Protein AF-A0A7D9MF67-F1 (afdb_monomer_lite)

Secondary structure (DSSP, 8-state):
-------------TT--HHHHHHHHHHHHHHHHHHHHH-TT--HHHHHHHHHHHHHHHHHHHHHHHH-SSSHHHHHHHHHHHHHHHHHHHHHHHHHHHS-S------------SS-PPPSS---HHHHHHHHHTT--HHHHHHHHT--TT-

Radius of gyration: 26.82 Å; chains: 1; bounding box: 86×22×71 Å

Foldseek 3Di:
DDDDDDDDDPPDPPDCDCVPNVVVLVVVLVVLLVVQVVDLPPDLVSLVVSLVVLVVVLVVLCVVLVVDVPCNVVSPVVSVVSVVVSVVSVVVSVVSVPPDPDLPQPPDPPPPPVDQDDPPDDDDPVNVVVCVVVPDDLVRVCSSSVHDSVD

pLDDT: mean 75.84, std 16.47, range [38.91, 93.69]

Structure (mmCIF, N/CA/C/O backbone):
data_AF-A0A7D9MF67-F1
#
_entry.id   AF-A0A7D9MF67-F1
#
loop_
_atom_site.group_PDB
_atom_site.id
_atom_site.type_symbol
_atom_site.label_atom_id
_atom_site.label_alt_id
_atom_site.label_comp_id
_atom_site.label_asym_id
_atom_site.label_entity_id
_atom_site.label_seq_id
_atom_site.pdbx_PDB_ins_code
_atom_site.Cartn_x
_atom_site.Cartn_y
_atom_site.Cartn_z
_atom_site.occupancy
_atom_site.B_iso_or_equiv
_atom_site.auth_seq_id
_atom_site.auth_comp_id
_atom_site.auth_asym_id
_atom_site.auth_atom_id
_atom_site.pdbx_PDB_model_num
ATOM 1 N N . MET A 1 1 ? -55.006 -2.455 -12.156 1.00 38.91 1 MET A N 1
ATOM 2 C CA . MET A 1 1 ? -54.079 -3.367 -12.855 1.00 38.91 1 MET A CA 1
ATOM 3 C C . MET A 1 1 ? -52.780 -2.596 -12.999 1.00 38.91 1 MET A C 1
ATOM 5 O O . MET A 1 1 ? -52.663 -1.847 -13.950 1.00 38.91 1 MET A O 1
ATOM 9 N N . ALA A 1 2 ? -51.952 -2.427 -11.967 1.00 42.50 2 ALA A N 1
ATOM 10 C CA . ALA A 1 2 ? -51.339 -3.392 -11.044 1.00 42.50 2 ALA A CA 1
ATOM 11 C C . ALA A 1 2 ? -50.421 -4.390 -11.761 1.00 42.50 2 ALA A C 1
ATOM 13 O O . ALA A 1 2 ? -50.906 -5.043 -12.681 1.00 42.50 2 ALA A O 1
ATOM 14 N N . THR A 1 3 ? -49.199 -4.479 -11.205 1.00 45.34 3 THR A N 1
ATOM 15 C CA . THR A 1 3 ? -47.978 -5.252 -11.529 1.00 45.34 3 THR A CA 1
ATOM 16 C C . THR A 1 3 ? -46.938 -4.523 -12.400 1.00 45.34 3 THR A C 1
ATOM 18 O O . THR A 1 3 ? -47.300 -3.890 -13.380 1.00 45.34 3 THR A O 1
ATOM 21 N N . GLU A 1 4 ? -45.631 -4.499 -12.114 1.00 46.16 4 GLU A N 1
ATOM 22 C CA . GLU A 1 4 ? -44.791 -5.110 -11.069 1.00 46.16 4 GLU A CA 1
ATOM 23 C C . GLU A 1 4 ? -43.383 -4.452 -11.135 1.00 46.16 4 GLU A C 1
ATOM 25 O O . GLU A 1 4 ? -42.882 -4.195 -12.225 1.00 46.16 4 GLU A O 1
ATOM 30 N N . LEU A 1 5 ? -42.785 -4.222 -9.957 1.00 52.72 5 LEU A N 1
ATOM 31 C CA . LEU A 1 5 ? -41.366 -4.421 -9.593 1.00 52.72 5 LEU A CA 1
ATOM 32 C C . LEU A 1 5 ? -40.251 -3.629 -10.307 1.00 52.72 5 LEU A C 1
ATOM 34 O O . LEU A 1 5 ? -39.828 -3.981 -11.401 1.00 52.72 5 LEU A O 1
ATOM 38 N N . GLN A 1 6 ? -39.649 -2.676 -9.582 1.00 42.19 6 GLN A N 1
ATOM 39 C CA . GLN A 1 6 ? -38.253 -2.793 -9.107 1.00 42.19 6 GLN A CA 1
ATOM 40 C C . GLN A 1 6 ? -37.904 -1.618 -8.177 1.00 42.19 6 GLN A C 1
ATOM 42 O O . GLN A 1 6 ? -37.254 -0.646 -8.554 1.00 42.19 6 GLN A O 1
ATOM 47 N N . GLU A 1 7 ? -38.372 -1.731 -6.937 1.00 50.47 7 GLU A N 1
ATOM 48 C CA . GLU A 1 7 ? -37.605 -1.288 -5.772 1.00 50.47 7 GLU A CA 1
ATOM 49 C C . GLU A 1 7 ? -36.734 -2.466 -5.306 1.00 50.47 7 GLU A C 1
ATOM 51 O O . GLU A 1 7 ? -36.953 -3.599 -5.725 1.00 50.47 7 GLU A O 1
ATOM 56 N N . GLU A 1 8 ? -35.789 -2.171 -4.416 1.00 49.19 8 GLU A N 1
ATOM 57 C CA . GLU A 1 8 ? -34.912 -3.100 -3.686 1.00 49.19 8 GLU A CA 1
ATOM 58 C C . GLU A 1 8 ? -33.540 -3.377 -4.309 1.00 49.19 8 GLU A C 1
ATOM 60 O O . GLU A 1 8 ? -33.264 -4.386 -4.953 1.00 49.19 8 GLU A O 1
ATOM 65 N N . THR A 1 9 ? -32.610 -2.479 -3.991 1.00 42.22 9 THR A N 1
ATOM 66 C CA . THR A 1 9 ? -31.346 -2.878 -3.343 1.00 42.22 9 THR A CA 1
ATOM 67 C C . THR A 1 9 ? -30.760 -1.670 -2.604 1.00 42.22 9 THR A C 1
ATOM 69 O O . THR A 1 9 ? -29.695 -1.150 -2.922 1.00 42.22 9 THR A O 1
ATOM 72 N N . LEU A 1 10 ? -31.499 -1.190 -1.598 1.00 40.66 10 LEU A N 1
ATOM 73 C CA . LEU A 1 10 ? -30.902 -0.454 -0.485 1.00 40.66 10 LEU A CA 1
ATOM 74 C C . LEU A 1 10 ? -30.395 -1.513 0.490 1.00 40.66 10 LEU A C 1
ATOM 76 O O . LEU A 1 10 ? -31.176 -2.104 1.228 1.00 40.66 10 LEU A O 1
ATOM 80 N N . VAL A 1 11 ? -29.093 -1.790 0.455 1.00 45.66 11 VAL A N 1
ATOM 81 C CA . VAL A 1 11 ? -28.437 -2.537 1.531 1.00 45.66 11 VAL A CA 1
ATOM 82 C C . VAL A 1 11 ? -28.529 -1.655 2.775 1.00 45.66 11 VAL A C 1
ATOM 84 O O . VAL A 1 11 ? -27.818 -0.657 2.893 1.00 45.66 11 VAL A O 1
ATOM 87 N N . GLN A 1 12 ? -29.492 -1.970 3.643 1.00 39.44 12 GLN A N 1
ATOM 88 C CA . GLN A 1 12 ? -29.665 -1.341 4.946 1.00 39.44 12 GLN A CA 1
ATOM 89 C C . GLN A 1 12 ? -28.401 -1.588 5.778 1.00 39.44 12 GLN A C 1
ATOM 91 O O . GLN A 1 12 ? -28.018 -2.727 6.023 1.00 39.44 12 GLN A O 1
ATOM 96 N N . LEU A 1 13 ? -27.759 -0.504 6.209 1.00 44.34 13 LEU A N 1
ATOM 97 C CA . LEU A 1 13 ? -26.591 -0.479 7.098 1.00 44.34 13 LEU A CA 1
ATOM 98 C C . LEU A 1 13 ? -26.953 -0.723 8.581 1.00 44.34 13 LEU A C 1
ATOM 100 O O . LEU A 1 13 ? -26.158 -0.398 9.454 1.00 44.34 13 LEU A O 1
ATOM 104 N N . ASP A 1 14 ? -28.138 -1.261 8.878 1.00 43.03 14 ASP A N 1
ATOM 105 C CA . ASP A 1 14 ? -28.699 -1.283 10.241 1.00 43.03 14 ASP A CA 1
ATOM 106 C C . ASP A 1 14 ? -28.336 -2.542 11.056 1.00 43.03 14 ASP A C 1
ATOM 108 O O . ASP A 1 14 ? -28.753 -2.682 12.199 1.00 43.03 14 ASP A O 1
ATOM 112 N N . GLU A 1 15 ? -27.543 -3.467 10.500 1.00 52.72 15 GLU A N 1
ATOM 113 C CA . GLU A 1 15 ? -27.185 -4.722 11.184 1.00 52.72 15 GLU A CA 1
ATOM 114 C C . GLU A 1 15 ? -25.746 -5.173 10.868 1.00 52.72 15 GLU A C 1
ATOM 116 O O . GLU A 1 15 ? -25.480 -6.335 10.567 1.00 52.72 15 GLU A O 1
ATOM 121 N N . PHE A 1 16 ? -24.782 -4.245 10.885 1.00 60.88 16 PHE A N 1
ATOM 122 C CA . PHE A 1 16 ? -23.369 -4.635 10.927 1.00 60.88 16 PHE A CA 1
ATOM 123 C C . PHE A 1 16 ? -22.947 -4.814 12.384 1.00 60.88 16 PHE A C 1
ATOM 125 O O . PHE A 1 16 ? -22.604 -3.846 13.064 1.00 60.88 16 PHE A O 1
ATOM 132 N N . ASP A 1 17 ? -22.999 -6.055 12.867 1.00 71.00 17 ASP A N 1
ATOM 133 C CA . ASP A 1 17 ? -22.484 -6.388 14.190 1.00 71.00 17 ASP A CA 1
ATOM 134 C C . ASP A 1 17 ? -20.958 -6.231 14.209 1.00 71.00 17 ASP A C 1
ATOM 136 O O . ASP A 1 17 ? -20.222 -6.945 13.523 1.00 71.00 17 ASP A O 1
ATOM 140 N N . ILE A 1 18 ? -20.487 -5.267 14.994 1.00 68.69 18 ILE A N 1
ATOM 141 C CA . ILE A 1 18 ? -19.067 -4.952 15.134 1.00 68.69 18 ILE A CA 1
ATOM 142 C C . ILE A 1 18 ? -18.337 -6.109 15.831 1.00 68.69 18 ILE A C 1
ATOM 144 O O . ILE A 1 18 ? -17.191 -6.386 15.487 1.00 68.69 18 ILE A O 1
ATOM 148 N N . GLU A 1 19 ? -18.978 -6.830 16.753 1.00 67.19 19 GLU A N 1
ATOM 149 C CA . GLU A 1 19 ? -18.305 -7.884 17.521 1.00 67.19 19 GLU A CA 1
ATOM 150 C C . GLU A 1 19 ? -18.041 -9.138 16.679 1.00 67.19 19 GLU A C 1
ATOM 152 O O . GLU A 1 19 ? -16.963 -9.731 16.769 1.00 67.19 19 GLU A O 1
ATOM 157 N N . THR A 1 20 ? -18.984 -9.532 15.817 1.00 73.38 20 THR A N 1
ATOM 158 C CA . THR A 1 20 ? -18.836 -10.736 14.978 1.00 73.38 20 THR A CA 1
ATOM 159 C C . THR A 1 20 ? -18.414 -10.444 13.539 1.00 73.38 20 THR A C 1
ATOM 161 O O . THR A 1 20 ? -17.669 -11.227 12.941 1.00 73.38 20 THR A O 1
ATOM 164 N N . GLY A 1 21 ? -18.841 -9.317 12.971 1.00 78.50 21 GLY A N 1
ATOM 165 C CA . GLY A 1 21 ? -18.608 -8.959 11.573 1.00 78.50 21 GLY A CA 1
ATOM 166 C C . GLY A 1 21 ? -17.273 -8.262 11.326 1.00 78.50 21 GLY A C 1
ATOM 167 O O . GLY A 1 21 ? -16.640 -8.499 10.293 1.00 78.50 21 GLY A O 1
ATOM 168 N N . LEU A 1 22 ? -16.803 -7.440 12.270 1.00 81.50 22 LEU A N 1
ATOM 169 C CA . LEU A 1 22 ? -15.564 -6.678 12.098 1.00 81.50 22 LEU A CA 1
ATOM 170 C C . LEU A 1 22 ? -14.318 -7.570 11.989 1.00 81.50 22 LEU A C 1
ATOM 172 O O . LEU A 1 22 ? -13.532 -7.340 11.066 1.00 81.50 22 LEU A O 1
ATOM 176 N N . PRO A 1 23 ? -14.123 -8.603 12.837 1.00 83.81 23 PRO A N 1
ATOM 177 C CA . PRO A 1 23 ? -12.957 -9.471 12.711 1.00 83.81 23 PRO A CA 1
ATOM 178 C C . PRO A 1 23 ? -12.920 -10.174 11.350 1.00 83.81 23 PRO A C 1
ATOM 180 O O . PRO A 1 23 ? -11.893 -10.162 10.674 1.00 83.81 23 PRO A O 1
ATOM 183 N N . ALA A 1 24 ? -14.054 -10.726 10.904 1.00 84.62 24 ALA A N 1
ATOM 184 C CA . ALA A 1 24 ? -14.164 -11.396 9.608 1.00 84.62 24 ALA A CA 1
ATOM 185 C C . ALA A 1 24 ? -13.882 -10.438 8.439 1.00 84.62 24 ALA A C 1
ATOM 187 O O . ALA A 1 24 ? -13.170 -10.796 7.499 1.00 84.62 24 ALA A O 1
ATOM 188 N N . PHE A 1 25 ? -14.389 -9.206 8.521 1.00 86.06 25 PHE A N 1
ATOM 189 C CA . PHE A 1 25 ? -14.102 -8.163 7.543 1.00 86.06 25 PHE A CA 1
ATOM 190 C C . PHE A 1 25 ? -12.608 -7.812 7.504 1.00 86.06 25 PHE A C 1
ATOM 192 O O . PHE A 1 25 ? -12.023 -7.772 6.426 1.00 86.06 25 PHE A O 1
ATOM 199 N N . MET A 1 26 ? -11.962 -7.617 8.656 1.00 85.88 26 MET A N 1
ATOM 200 C CA . MET A 1 26 ? -10.528 -7.313 8.718 1.00 85.88 26 MET A CA 1
ATOM 201 C C . MET A 1 26 ? -9.673 -8.432 8.131 1.00 85.88 26 MET A C 1
ATOM 203 O O . MET A 1 26 ? -8.757 -8.149 7.361 1.00 85.88 26 MET A O 1
ATOM 207 N N . PHE A 1 27 ? -9.991 -9.693 8.437 1.00 87.88 27 PHE A N 1
ATOM 208 C CA . PHE A 1 27 ? -9.317 -10.836 7.821 1.00 87.88 27 PHE A CA 1
ATOM 209 C C . PHE A 1 27 ? -9.481 -10.839 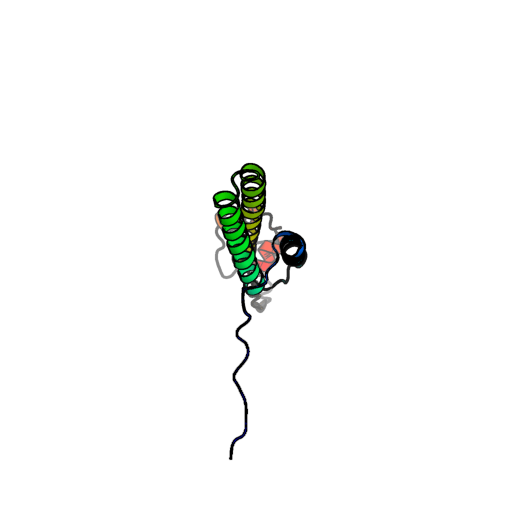6.302 1.00 87.88 27 PHE A C 1
ATOM 211 O O . PHE A 1 27 ? -8.499 -11.037 5.596 1.00 87.88 27 PHE A O 1
ATOM 218 N N . LEU A 1 28 ? -10.683 -10.554 5.794 1.00 88.56 28 LEU A N 1
ATOM 219 C CA . LEU A 1 28 ? -10.924 -10.455 4.356 1.00 88.56 28 LEU A CA 1
ATOM 220 C C . LEU A 1 28 ? -10.092 -9.337 3.706 1.00 88.56 28 LEU A C 1
ATOM 222 O O . LEU A 1 28 ? -9.560 -9.533 2.616 1.00 88.56 28 LEU A O 1
ATOM 226 N N . VAL A 1 29 ? -9.962 -8.177 4.360 1.00 87.31 29 VAL A N 1
ATOM 227 C CA . VAL A 1 29 ? -9.111 -7.080 3.868 1.00 87.31 29 VAL A CA 1
ATOM 228 C C . VAL A 1 29 ? -7.650 -7.522 3.798 1.00 87.31 29 VAL A C 1
ATOM 230 O O . VAL A 1 29 ? -6.994 -7.281 2.788 1.00 87.31 29 VAL A O 1
ATOM 233 N N . LEU A 1 30 ? -7.142 -8.191 4.835 1.00 89.06 30 LEU A N 1
ATOM 234 C CA . LEU A 1 30 ? -5.762 -8.682 4.868 1.00 89.06 30 LEU A CA 1
ATOM 235 C C . LEU A 1 30 ? -5.497 -9.750 3.797 1.00 89.06 30 LEU A C 1
ATOM 237 O O . LEU A 1 30 ? -4.511 -9.638 3.076 1.00 89.06 30 LEU A O 1
ATOM 241 N N . ASP A 1 31 ? -6.402 -10.716 3.637 1.00 89.69 31 ASP A N 1
ATOM 242 C CA . ASP A 1 31 ? -6.311 -11.777 2.623 1.00 89.69 31 ASP A CA 1
ATOM 243 C C . ASP A 1 31 ? -6.284 -11.185 1.201 1.00 89.69 31 ASP A C 1
ATOM 245 O O . ASP A 1 31 ? -5.458 -11.538 0.359 1.00 89.69 31 ASP A O 1
ATOM 249 N N . LYS A 1 32 ? -7.128 -10.174 0.949 1.00 85.56 32 LYS A N 1
ATOM 250 C CA . LYS A 1 32 ? -7.150 -9.453 -0.332 1.00 85.56 32 LYS A CA 1
ATOM 251 C C . LYS A 1 32 ? -5.894 -8.622 -0.580 1.00 85.56 32 LYS A C 1
ATOM 253 O O . LYS A 1 32 ? -5.499 -8.459 -1.737 1.00 85.56 32 LYS A O 1
ATOM 258 N N . LEU A 1 33 ? -5.275 -8.082 0.468 1.00 86.44 33 LEU A N 1
ATOM 259 C CA . LEU A 1 33 ? -3.995 -7.386 0.357 1.00 86.44 33 LEU A CA 1
ATOM 260 C C . LEU A 1 33 ? -2.853 -8.349 0.045 1.00 86.44 33 LEU A C 1
ATOM 262 O O . LEU A 1 33 ? -2.056 -8.057 -0.844 1.00 86.44 33 LEU A O 1
ATOM 266 N N . GLU A 1 34 ? -2.795 -9.489 0.729 1.00 87.56 34 GLU A N 1
ATOM 267 C CA . GLU A 1 34 ? -1.805 -10.540 0.477 1.00 87.56 34 GLU A CA 1
ATOM 268 C C . GLU A 1 34 ? -1.877 -11.016 -0.982 1.00 87.56 34 GLU A C 1
ATOM 270 O O . GLU A 1 34 ? -0.872 -10.976 -1.695 1.00 87.56 34 GLU A O 1
ATOM 275 N N . GLU A 1 35 ? -3.087 -11.293 -1.485 1.00 85.50 35 GLU A N 1
ATOM 276 C CA . GLU A 1 35 ? -3.323 -11.648 -2.892 1.00 85.50 35 GLU A CA 1
ATOM 277 C C . GLU A 1 35 ? -2.791 -10.579 -3.870 1.00 85.50 35 GLU A C 1
ATOM 279 O O . GLU A 1 35 ? -2.229 -10.903 -4.922 1.00 85.50 35 GLU A O 1
ATOM 284 N N . CYS A 1 36 ? -2.928 -9.293 -3.526 1.00 82.00 36 CYS A N 1
ATOM 285 C CA . CYS A 1 36 ? -2.430 -8.198 -4.361 1.00 82.00 36 CYS A CA 1
ATOM 286 C C . CYS A 1 36 ? -0.901 -8.129 -4.404 1.00 82.00 36 CYS A C 1
ATOM 288 O O . CYS A 1 36 ? -0.350 -7.799 -5.457 1.00 82.00 36 CYS A O 1
ATOM 290 N N . PHE A 1 37 ? -0.225 -8.415 -3.289 1.00 80.75 37 PHE A N 1
ATOM 291 C CA . PHE A 1 37 ? 1.234 -8.364 -3.207 1.00 80.75 37 PHE A CA 1
ATOM 292 C C . PHE A 1 37 ? 1.907 -9.577 -3.857 1.00 80.75 37 PHE A C 1
ATOM 294 O O . PHE A 1 37 ? 2.950 -9.419 -4.496 1.00 80.75 37 PHE A O 1
ATOM 301 N N . ASP A 1 38 ? 1.302 -10.759 -3.749 1.00 82.19 38 ASP A N 1
ATOM 302 C CA . ASP A 1 38 ? 1.869 -12.002 -4.280 1.00 82.19 38 ASP A CA 1
ATOM 303 C C . ASP A 1 38 ? 1.761 -12.114 -5.802 1.00 82.19 38 ASP A C 1
ATOM 305 O O . ASP A 1 38 ? 2.577 -12.781 -6.449 1.00 82.19 38 ASP A O 1
ATOM 309 N N . ASN A 1 39 ? 0.777 -11.445 -6.408 1.00 76.06 39 ASN A N 1
ATOM 310 C CA . ASN A 1 39 ? 0.565 -11.504 -7.844 1.00 76.06 39 ASN A CA 1
ATOM 311 C C . ASN A 1 39 ? 1.173 -10.278 -8.570 1.00 76.06 39 ASN A C 1
ATOM 313 O O . ASN A 1 39 ? 0.584 -9.196 -8.587 1.00 76.06 39 ASN A O 1
ATOM 317 N N . PRO A 1 40 ? 2.308 -10.431 -9.289 1.00 65.38 40 PRO A N 1
ATOM 318 C CA . PRO A 1 40 ? 2.967 -9.330 -9.998 1.00 65.38 40 PRO A CA 1
ATOM 319 C C . PRO A 1 40 ? 2.218 -8.867 -11.259 1.00 65.38 40 PRO A C 1
ATOM 321 O O . PRO A 1 40 ? 2.710 -7.977 -11.956 1.00 65.38 40 PRO A O 1
ATOM 324 N N . THR A 1 41 ? 1.091 -9.507 -11.591 1.00 67.12 41 THR A N 1
ATOM 325 C CA . THR A 1 41 ? 0.201 -9.149 -12.706 1.00 67.12 41 THR A CA 1
ATOM 326 C C . THR A 1 41 ? -1.098 -8.494 -12.245 1.00 67.12 41 THR A C 1
ATOM 328 O O . THR A 1 41 ? -1.932 -8.173 -13.090 1.00 67.12 41 THR A O 1
ATOM 331 N N . THR A 1 42 ? -1.275 -8.291 -10.933 1.00 73.94 42 THR A N 1
ATOM 332 C CA . THR A 1 42 ? -2.448 -7.607 -10.383 1.00 73.94 42 THR A CA 1
ATOM 333 C C . THR A 1 42 ? -2.598 -6.240 -11.033 1.00 73.94 42 THR A C 1
ATOM 335 O O . THR A 1 42 ? -1.659 -5.444 -11.052 1.00 73.94 42 THR A O 1
ATOM 338 N N . ASP A 1 43 ? -3.785 -5.987 -11.580 1.00 78.25 43 ASP A N 1
ATOM 339 C CA . ASP A 1 43 ? -4.101 -4.720 -12.222 1.00 78.25 43 ASP A CA 1
ATOM 340 C C . ASP A 1 43 ? -3.982 -3.571 -11.211 1.00 78.25 43 ASP A C 1
ATOM 342 O O . ASP A 1 43 ? -4.432 -3.660 -10.065 1.00 78.25 43 ASP A O 1
ATOM 346 N N . THR A 1 44 ? -3.405 -2.459 -11.655 1.00 80.69 44 THR A N 1
ATOM 347 C CA . THR A 1 44 ? -3.232 -1.251 -10.849 1.00 80.69 44 THR A CA 1
ATOM 348 C C . THR A 1 44 ? -4.584 -0.729 -10.348 1.00 80.69 44 THR A C 1
ATOM 350 O O . THR A 1 44 ? -4.660 -0.188 -9.246 1.00 80.69 44 THR A O 1
ATOM 353 N N . SER A 1 45 ? -5.665 -0.958 -11.108 1.00 84.00 45 SER A N 1
ATOM 354 C CA . SER A 1 45 ? -7.039 -0.636 -10.697 1.00 84.00 45 SER A CA 1
ATOM 355 C C . SER A 1 45 ? -7.500 -1.433 -9.465 1.00 84.00 45 SER A C 1
ATOM 357 O O . SER A 1 45 ? -8.144 -0.883 -8.570 1.00 84.00 45 SER A O 1
ATOM 359 N N . HIS A 1 46 ? -7.115 -2.709 -9.368 1.00 83.81 46 HIS A N 1
ATOM 360 C CA . HIS A 1 46 ? -7.469 -3.579 -8.250 1.00 83.81 46 HIS A CA 1
ATOM 361 C C . HIS A 1 46 ? -6.739 -3.153 -6.972 1.00 83.81 46 HIS A C 1
ATOM 363 O O . HIS A 1 46 ? -7.339 -3.079 -5.903 1.00 83.81 46 HIS A O 1
ATOM 369 N N . ILE A 1 47 ? -5.467 -2.770 -7.089 1.00 84.31 47 ILE A N 1
ATOM 370 C CA . ILE A 1 47 ? -4.665 -2.289 -5.955 1.00 84.31 47 ILE A CA 1
ATOM 371 C C . ILE A 1 47 ? -5.180 -0.927 -5.464 1.00 84.31 47 ILE A C 1
ATOM 373 O O . ILE A 1 47 ? -5.246 -0.690 -4.260 1.00 84.31 47 ILE A O 1
ATOM 377 N N . GLN A 1 48 ? -5.620 -0.047 -6.371 1.00 86.44 48 GLN A N 1
ATOM 378 C CA . GLN A 1 48 ? -6.292 1.205 -6.001 1.00 86.44 48 GLN A CA 1
ATOM 379 C C . GLN A 1 48 ? -7.604 0.956 -5.248 1.00 86.44 48 GLN A C 1
ATOM 381 O O . GLN A 1 48 ? -7.886 1.646 -4.269 1.00 86.44 48 GLN A O 1
ATOM 386 N N . ALA A 1 49 ? -8.397 -0.034 -5.666 1.00 88.25 49 ALA A N 1
ATOM 387 C CA . ALA A 1 49 ? -9.607 -0.408 -4.941 1.00 88.25 49 ALA A CA 1
ATOM 388 C C . ALA A 1 49 ? -9.277 -0.888 -3.518 1.00 88.25 49 ALA A C 1
ATOM 390 O O . ALA A 1 49 ? -9.920 -0.444 -2.566 1.00 88.25 49 ALA A O 1
ATOM 391 N N . GLN A 1 50 ? -8.235 -1.713 -3.355 1.00 88.31 50 GLN A N 1
ATOM 392 C CA . GLN A 1 50 ? -7.793 -2.159 -2.030 1.00 88.31 50 GLN A CA 1
ATOM 393 C C . GLN A 1 50 ? -7.263 -1.014 -1.165 1.00 88.31 50 GLN A C 1
ATOM 395 O O . GLN A 1 50 ? -7.606 -0.941 0.012 1.00 88.31 50 GLN A O 1
ATOM 400 N N . TYR A 1 51 ? -6.520 -0.064 -1.739 1.00 88.94 51 TYR A N 1
ATOM 401 C CA . TYR A 1 51 ? -6.104 1.149 -1.028 1.00 88.94 51 TYR A CA 1
ATOM 402 C C . TYR A 1 51 ? -7.307 1.882 -0.409 1.00 88.94 51 TYR A C 1
ATOM 404 O O . TYR A 1 51 ? -7.290 2.225 0.770 1.00 88.94 51 TYR A O 1
ATOM 412 N N . VAL A 1 52 ? -8.391 2.063 -1.172 1.00 91.00 52 VAL A N 1
ATOM 413 C CA . VAL A 1 52 ? -9.610 2.729 -0.678 1.00 91.00 52 VAL A CA 1
ATOM 414 C C . VAL A 1 52 ? -10.279 1.935 0.445 1.00 91.00 52 VAL A C 1
ATOM 416 O O . VAL A 1 52 ? -10.783 2.530 1.397 1.00 91.00 52 VAL A O 1
ATOM 419 N N . VAL A 1 53 ? -10.312 0.604 0.351 1.00 90.75 53 VAL A N 1
ATOM 420 C CA . VAL A 1 53 ? -10.890 -0.252 1.400 1.00 90.75 53 VAL A CA 1
ATOM 421 C C . VAL A 1 53 ? -10.088 -0.136 2.696 1.00 90.75 53 VAL A C 1
ATOM 423 O O . VAL A 1 53 ? -10.676 0.040 3.764 1.00 90.75 53 VAL A O 1
ATOM 426 N N . VAL A 1 54 ? -8.758 -0.168 2.614 1.00 91.25 54 VAL A N 1
ATOM 427 C CA . VAL A 1 54 ? -7.880 -0.023 3.783 1.00 91.25 54 VAL A CA 1
ATOM 428 C C . VAL A 1 54 ? -8.014 1.370 4.400 1.00 91.25 54 VAL A C 1
ATOM 430 O O . VAL A 1 54 ? -8.163 1.469 5.613 1.00 91.25 54 VAL A O 1
ATOM 433 N N . ASP A 1 55 ? -8.057 2.436 3.597 1.00 91.50 55 ASP A N 1
ATOM 434 C CA . ASP A 1 55 ? -8.247 3.811 4.088 1.00 91.50 55 ASP A CA 1
ATOM 435 C C . ASP A 1 55 ? -9.583 3.972 4.831 1.00 91.50 55 ASP A C 1
ATOM 437 O O . ASP A 1 55 ? -9.641 4.484 5.951 1.00 91.50 55 ASP A O 1
ATOM 441 N N . LYS A 1 56 ? -10.668 3.431 4.264 1.00 91.25 56 LYS A N 1
ATOM 442 C CA . LYS A 1 56 ? -11.972 3.384 4.939 1.00 91.25 56 LYS A CA 1
ATOM 443 C C . LYS A 1 56 ? -11.923 2.580 6.236 1.00 91.25 56 LYS A C 1
ATOM 445 O O . LYS A 1 56 ? -12.542 2.990 7.212 1.00 91.25 56 LYS A O 1
ATOM 450 N N . THR A 1 57 ? -11.174 1.479 6.262 1.00 91.00 57 THR A N 1
ATOM 451 C CA . THR A 1 57 ? -10.989 0.654 7.466 1.00 91.00 57 THR A CA 1
ATOM 452 C C . THR A 1 57 ? -10.244 1.432 8.551 1.00 91.00 57 THR A C 1
ATOM 454 O O . THR A 1 57 ? -10.670 1.426 9.700 1.00 91.00 57 THR A O 1
ATOM 457 N N . VAL A 1 58 ? -9.196 2.184 8.198 1.00 91.81 58 VAL A N 1
ATOM 458 C CA . VAL A 1 58 ? -8.491 3.081 9.132 1.00 91.81 58 VAL A CA 1
ATOM 459 C C . VAL A 1 58 ? -9.441 4.126 9.716 1.00 91.81 58 VAL A C 1
ATOM 461 O O . VAL A 1 58 ? -9.435 4.354 10.925 1.00 91.81 58 VAL A O 1
ATOM 464 N N . ASN A 1 59 ? -10.261 4.760 8.878 1.00 92.62 59 ASN A N 1
ATOM 465 C CA . ASN A 1 59 ? -11.203 5.783 9.330 1.00 92.62 59 ASN A CA 1
ATOM 466 C C . ASN A 1 59 ? -12.304 5.197 10.227 1.00 92.62 59 ASN A C 1
ATOM 468 O O . ASN A 1 59 ? -12.653 5.809 11.234 1.00 92.62 59 ASN A O 1
ATOM 472 N N . LEU A 1 60 ? -12.793 3.993 9.915 1.00 91.12 60 LEU A N 1
ATOM 473 C CA . LEU A 1 60 ? -13.722 3.258 10.773 1.00 91.12 60 LEU A CA 1
ATOM 474 C C . LEU A 1 60 ? -13.097 2.972 12.143 1.00 91.12 60 LEU A C 1
ATOM 476 O O . LEU A 1 60 ? -13.704 3.273 13.162 1.00 91.12 60 LEU A O 1
ATOM 480 N N . LEU A 1 61 ? -11.868 2.455 12.170 1.00 90.62 61 LEU A N 1
ATOM 481 C CA . LEU A 1 61 ? -11.149 2.140 13.406 1.00 90.62 61 LEU A CA 1
ATOM 482 C C . LEU A 1 61 ? -10.936 3.370 14.293 1.00 90.62 61 LEU A C 1
ATOM 484 O O . LEU A 1 61 ? -11.149 3.301 15.500 1.00 90.62 61 LEU A O 1
ATOM 488 N N . LYS A 1 62 ? -10.578 4.511 13.694 1.00 91.25 62 LYS A N 1
ATOM 489 C CA . LYS A 1 62 ? -10.471 5.789 14.414 1.00 91.25 62 LYS A CA 1
ATOM 490 C C . LYS A 1 62 ? -11.817 6.240 14.970 1.00 91.25 62 LYS A C 1
ATOM 492 O O . LYS A 1 62 ? -11.888 6.631 16.126 1.00 91.25 62 LYS A O 1
ATOM 497 N N . SER A 1 63 ? -12.885 6.130 14.180 1.00 91.19 63 SER A N 1
ATOM 498 C CA . SER A 1 63 ? -14.235 6.465 14.641 1.00 91.19 63 SER A CA 1
ATOM 499 C C . SER A 1 63 ? -14.685 5.571 15.800 1.00 91.19 63 SER A C 1
ATOM 501 O O . SER A 1 63 ? -15.339 6.061 16.715 1.00 91.19 63 SER A O 1
ATOM 503 N N . ILE A 1 64 ? -14.332 4.279 15.782 1.00 88.62 64 ILE A N 1
ATOM 504 C CA . ILE A 1 64 ? -14.613 3.363 16.895 1.00 88.62 64 ILE A CA 1
ATOM 505 C C . ILE A 1 64 ? -13.817 3.795 18.129 1.00 88.62 64 ILE A C 1
ATOM 507 O O . ILE A 1 64 ? -14.411 3.933 19.197 1.00 88.62 64 ILE A O 1
ATOM 511 N N . ALA A 1 65 ? -12.523 4.095 17.978 1.00 90.88 65 ALA A N 1
ATOM 512 C CA . ALA A 1 65 ? -11.673 4.575 19.068 1.00 90.88 65 ALA A CA 1
ATOM 513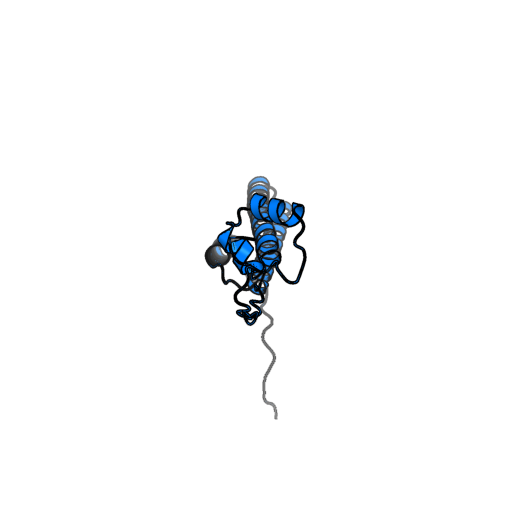 C C . ALA A 1 65 ? -12.210 5.863 19.719 1.00 90.88 65 ALA A C 1
ATOM 515 O O . ALA A 1 65 ? -12.183 6.006 20.937 1.00 90.88 65 ALA A O 1
ATOM 516 N N . GLU A 1 66 ? -12.740 6.794 18.923 1.00 89.94 66 GLU A N 1
ATOM 517 C CA . GLU A 1 66 ? -13.364 8.025 19.428 1.00 89.94 66 GLU A CA 1
ATOM 518 C C . GLU A 1 66 ? -14.652 7.756 20.223 1.00 89.94 66 GLU A C 1
ATOM 520 O O . GLU A 1 66 ? -14.994 8.528 21.118 1.00 89.94 66 GLU A O 1
ATOM 525 N N . SER A 1 67 ? -15.363 6.670 19.906 1.00 87.62 67 SER A N 1
ATOM 526 C CA . SER A 1 67 ? -16.633 6.298 20.545 1.00 87.62 67 SER A CA 1
ATOM 527 C C . SER A 1 67 ? -16.499 5.330 21.728 1.00 87.62 67 SER A C 1
ATOM 529 O O . SER A 1 67 ? -17.406 5.266 22.556 1.00 87.62 67 SER A O 1
ATOM 531 N N . ASN A 1 68 ? -15.389 4.591 21.823 1.00 87.44 68 ASN A N 1
ATOM 532 C CA . ASN A 1 68 ? -15.122 3.615 22.878 1.00 87.44 68 ASN A CA 1
ATOM 533 C C . ASN A 1 68 ? -13.917 4.071 23.717 1.00 87.44 68 ASN A C 1
ATOM 535 O O . ASN A 1 68 ? -12.769 3.827 23.354 1.00 87.44 68 ASN A O 1
ATOM 539 N N . GLU A 1 69 ? -14.188 4.738 24.845 1.00 86.56 69 GLU A N 1
ATOM 540 C CA . GLU A 1 69 ? -13.145 5.217 25.765 1.00 86.56 69 GLU A CA 1
ATOM 541 C C . GLU A 1 69 ? -12.404 4.088 26.494 1.00 86.56 69 GLU A C 1
ATOM 543 O O . GLU A 1 69 ? -11.250 4.284 26.874 1.00 86.56 69 GLU A O 1
ATOM 548 N N . GLU A 1 70 ? -13.049 2.935 26.699 1.00 90.06 70 GLU A N 1
ATOM 549 C CA . GLU A 1 70 ? -12.499 1.817 27.475 1.00 90.06 70 GLU A CA 1
ATOM 550 C C . GLU A 1 70 ? -11.376 1.110 26.707 1.00 90.06 70 GLU A C 1
ATOM 552 O O . GLU A 1 70 ? -10.295 0.918 27.259 1.00 90.06 70 GLU A O 1
ATOM 557 N N . ASP A 1 71 ? -11.588 0.860 25.411 1.00 89.69 71 ASP A N 1
ATOM 558 C CA . ASP A 1 71 ? -10.624 0.183 24.527 1.00 89.69 71 ASP A CA 1
ATOM 559 C C . ASP A 1 71 ? -9.944 1.144 23.534 1.00 89.69 71 ASP A C 1
ATOM 561 O O . ASP A 1 71 ? -9.462 0.742 22.467 1.00 89.69 71 ASP A O 1
ATOM 565 N N . ARG A 1 72 ? -9.959 2.456 23.810 1.00 90.38 72 ARG A N 1
ATOM 566 C CA . ARG A 1 72 ? -9.495 3.472 22.847 1.00 90.38 72 ARG A CA 1
ATOM 567 C C . ARG A 1 72 ? -8.078 3.193 22.352 1.00 90.38 72 ARG A C 1
ATOM 569 O O . ARG A 1 72 ? -7.803 3.355 21.165 1.00 90.38 72 ARG A O 1
ATOM 576 N N . LEU A 1 73 ? -7.179 2.800 23.255 1.00 91.00 73 LEU A N 1
ATOM 577 C CA . LEU A 1 73 ? -5.769 2.571 22.932 1.00 91.00 73 LEU A CA 1
ATOM 578 C C . LEU A 1 73 ? -5.593 1.372 21.995 1.00 91.00 73 LEU A C 1
ATOM 580 O O . LEU A 1 73 ? -4.769 1.418 21.084 1.00 91.00 73 LEU A O 1
ATOM 584 N N . GLU A 1 74 ? -6.377 0.317 22.190 1.00 92.19 74 GLU A N 1
ATOM 585 C CA . GLU A 1 74 ? -6.403 -0.884 21.367 1.00 92.19 74 GLU A CA 1
ATOM 586 C C . GLU A 1 74 ? -6.913 -0.559 19.959 1.00 92.19 74 GLU A C 1
ATOM 588 O O . GLU A 1 74 ? -6.291 -0.947 18.965 1.00 92.19 74 GLU A O 1
ATOM 593 N N . TRP A 1 75 ? -7.996 0.218 19.861 1.00 91.88 75 TRP A N 1
ATOM 594 C CA . TRP A 1 75 ? -8.548 0.663 18.580 1.00 91.88 75 TRP A CA 1
ATOM 595 C C . TRP A 1 75 ? -7.618 1.631 17.840 1.00 91.88 75 TRP A C 1
ATOM 597 O O . TRP A 1 75 ? -7.444 1.504 16.626 1.00 91.88 75 TRP A O 1
ATOM 607 N N . GLU A 1 76 ? -6.960 2.552 18.550 1.00 91.56 76 GLU A N 1
ATOM 608 C CA . GLU A 1 76 ? -5.929 3.430 17.984 1.00 91.56 76 GLU A CA 1
ATOM 609 C C . GLU A 1 76 ? -4.721 2.629 17.484 1.00 91.56 76 GLU A C 1
ATOM 611 O O . GLU A 1 76 ? -4.253 2.854 16.364 1.00 91.56 76 GLU A O 1
ATOM 616 N N . ALA A 1 77 ? -4.242 1.659 18.267 1.00 92.50 77 ALA A N 1
ATOM 617 C CA . ALA A 1 77 ? -3.145 0.784 17.867 1.00 92.50 77 ALA A CA 1
ATOM 618 C C . ALA A 1 77 ? -3.505 -0.016 16.607 1.00 92.50 77 ALA A C 1
ATOM 620 O O . ALA A 1 77 ? -2.703 -0.107 15.673 1.00 92.50 77 ALA A O 1
ATOM 621 N N . LEU A 1 78 ? -4.731 -0.538 16.532 1.00 92.00 78 LEU A N 1
ATOM 622 C CA . LEU A 1 78 ? -5.225 -1.253 15.359 1.00 92.00 78 LEU A CA 1
ATOM 623 C C . LEU A 1 78 ? -5.343 -0.328 14.138 1.00 92.00 78 LEU A C 1
ATOM 625 O O . LEU A 1 78 ? -4.875 -0.677 13.052 1.00 92.00 78 LEU A O 1
ATOM 629 N N . ALA A 1 79 ? -5.879 0.885 14.312 1.00 92.25 79 ALA A N 1
ATOM 630 C CA . ALA A 1 79 ? -5.919 1.903 13.261 1.00 92.25 79 ALA A CA 1
ATOM 631 C C . ALA A 1 79 ? -4.513 2.240 12.748 1.00 92.25 79 ALA A C 1
ATOM 633 O O . ALA A 1 79 ? -4.314 2.469 11.551 1.00 92.25 79 ALA A O 1
ATOM 634 N N . GLN A 1 80 ? -3.526 2.253 13.642 1.00 92.88 80 GLN A N 1
ATOM 635 C CA . GLN A 1 80 ? -2.140 2.529 13.301 1.00 92.88 80 GLN A CA 1
ATOM 636 C C . GLN A 1 80 ? -1.498 1.391 12.501 1.00 92.88 80 GLN A C 1
ATOM 638 O O . GLN A 1 80 ? -0.798 1.669 11.526 1.00 92.88 80 GLN A O 1
ATOM 643 N N . VAL A 1 81 ? -1.793 0.128 12.828 1.00 93.69 81 VAL A N 1
ATOM 644 C CA . VAL A 1 81 ? -1.374 -1.031 12.019 1.00 93.69 81 VAL A CA 1
ATOM 645 C C . VAL A 1 81 ? -1.961 -0.946 10.609 1.00 93.69 81 VAL A C 1
ATOM 647 O O . VAL A 1 81 ? -1.221 -1.037 9.630 1.00 93.69 81 VAL A O 1
ATOM 650 N N . PHE A 1 82 ? -3.264 -0.689 10.480 1.00 92.44 82 PHE A N 1
ATOM 651 C CA . PHE A 1 82 ? -3.896 -0.536 9.166 1.00 92.44 82 PHE A CA 1
ATOM 652 C C . PHE A 1 82 ? -3.388 0.698 8.402 1.00 92.44 82 PHE A C 1
ATOM 654 O O . PHE A 1 82 ? -3.265 0.652 7.181 1.00 92.44 82 PHE A O 1
ATOM 661 N N . SER A 1 83 ? -3.005 1.772 9.097 1.00 92.12 83 SER A N 1
ATOM 662 C CA . SER A 1 83 ? -2.365 2.941 8.472 1.00 92.12 83 SER A CA 1
ATOM 663 C C . SER A 1 83 ? -0.979 2.603 7.916 1.00 92.12 83 SER A C 1
ATOM 665 O O . SER A 1 83 ? -0.616 3.062 6.835 1.00 92.12 83 SER A O 1
ATOM 667 N N . ALA A 1 84 ? -0.205 1.778 8.627 1.00 92.12 84 ALA A N 1
ATOM 668 C CA . ALA A 1 84 ? 1.071 1.283 8.123 1.00 92.12 84 ALA A CA 1
ATOM 669 C C . ALA A 1 84 ? 0.871 0.386 6.890 1.00 92.12 84 ALA A C 1
ATOM 671 O O . ALA A 1 84 ? 1.592 0.534 5.906 1.00 92.12 84 ALA A O 1
ATOM 672 N N . LEU A 1 85 ? -0.146 -0.483 6.894 1.00 91.00 85 LEU A N 1
ATOM 673 C CA . LEU A 1 85 ? -0.502 -1.287 5.719 1.00 91.00 85 LEU A CA 1
ATOM 674 C C . LEU A 1 85 ? -0.914 -0.411 4.530 1.00 91.00 85 LEU A C 1
ATOM 676 O O . LEU A 1 85 ? -0.466 -0.654 3.411 1.00 91.00 85 LEU A O 1
ATOM 680 N N . LEU A 1 86 ? -1.701 0.642 4.766 1.00 90.56 86 LEU A N 1
ATOM 681 C CA . LEU A 1 86 ? -2.091 1.603 3.734 1.00 90.56 86 LEU A CA 1
ATOM 682 C C . LEU A 1 86 ? -0.868 2.239 3.059 1.00 90.56 86 LEU A C 1
ATOM 684 O O . LEU A 1 86 ? -0.826 2.360 1.833 1.00 90.56 86 LEU A O 1
ATOM 688 N N . PHE A 1 87 ? 0.151 2.586 3.850 1.00 90.69 87 PHE A N 1
ATOM 689 C CA . PHE A 1 87 ? 1.414 3.114 3.339 1.00 90.69 87 PHE A CA 1
ATOM 690 C C . PHE A 1 87 ? 2.144 2.101 2.442 1.00 90.69 87 PHE A C 1
ATOM 692 O O . PHE A 1 87 ? 2.594 2.457 1.354 1.00 90.69 87 PHE A O 1
ATOM 699 N N . VAL A 1 88 ? 2.198 0.825 2.840 1.00 90.25 88 VAL A N 1
ATOM 700 C CA . VAL A 1 88 ? 2.814 -0.242 2.026 1.00 90.25 88 VAL A CA 1
ATOM 701 C C . VAL A 1 88 ? 2.080 -0.420 0.692 1.00 90.25 88 VAL A C 1
ATOM 703 O O . VAL A 1 88 ? 2.715 -0.539 -0.358 1.00 90.25 88 VAL A O 1
ATOM 706 N N . VAL A 1 89 ? 0.744 -0.386 0.695 1.00 87.75 89 VAL A N 1
ATOM 707 C CA . VAL A 1 89 ? -0.063 -0.448 -0.539 1.00 87.75 89 VAL A CA 1
ATOM 708 C C . VAL A 1 89 ? 0.243 0.740 -1.453 1.00 87.75 89 VAL A C 1
ATOM 710 O O . VAL A 1 89 ? 0.372 0.578 -2.669 1.00 87.75 89 VAL A O 1
ATOM 713 N N . GLN A 1 90 ? 0.406 1.931 -0.878 1.00 88.12 90 GLN A N 1
ATOM 714 C CA . GLN A 1 90 ? 0.763 3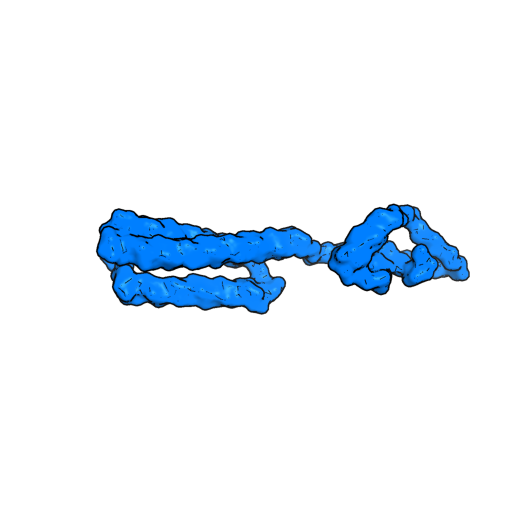.134 -1.622 1.00 88.12 90 GLN A CA 1
ATOM 715 C C . GLN A 1 90 ? 2.156 3.030 -2.261 1.00 88.12 90 GLN A C 1
ATOM 717 O O . GLN A 1 90 ? 2.307 3.336 -3.446 1.00 88.12 90 GLN A O 1
ATOM 722 N N . GLU A 1 91 ? 3.168 2.565 -1.525 1.00 86.94 91 GLU A N 1
ATOM 723 C CA . GLU A 1 91 ? 4.502 2.317 -2.090 1.00 86.94 91 GLU A CA 1
ATOM 724 C C . GLU A 1 91 ? 4.463 1.279 -3.214 1.00 86.94 91 GLU A C 1
ATOM 726 O O . GLU A 1 91 ? 5.128 1.434 -4.245 1.00 86.94 91 GLU A O 1
ATOM 731 N N . HIS A 1 92 ? 3.644 0.241 -3.059 1.00 84.19 92 HIS A N 1
ATOM 732 C CA . HIS A 1 92 ? 3.477 -0.775 -4.086 1.00 84.19 92 HIS A CA 1
ATOM 733 C C . HIS A 1 92 ? 2.836 -0.208 -5.363 1.00 84.19 92 HIS A C 1
ATOM 735 O O . HIS A 1 92 ? 3.325 -0.480 -6.461 1.00 84.19 92 HIS A O 1
ATOM 741 N N . LEU A 1 93 ? 1.825 0.661 -5.246 1.00 83.69 93 LEU A N 1
ATOM 742 C CA . LEU A 1 93 ? 1.244 1.393 -6.382 1.00 83.69 93 LEU A CA 1
ATOM 743 C C . LEU A 1 93 ? 2.278 2.267 -7.099 1.00 83.69 93 LEU A C 1
ATOM 745 O O . LEU A 1 93 ? 2.348 2.272 -8.331 1.00 83.69 93 LEU A O 1
ATOM 749 N N . ILE A 1 94 ? 3.109 2.989 -6.347 1.00 83.00 94 ILE A N 1
ATOM 750 C CA . ILE A 1 94 ? 4.179 3.819 -6.917 1.00 83.00 94 ILE A CA 1
ATOM 751 C C . ILE A 1 94 ? 5.178 2.930 -7.670 1.00 83.00 94 ILE A C 1
ATOM 753 O O . ILE A 1 94 ? 5.545 3.216 -8.807 1.00 83.00 94 ILE A O 1
ATOM 757 N N . THR A 1 95 ? 5.557 1.797 -7.085 1.00 80.06 95 THR A N 1
ATOM 758 C CA . THR A 1 95 ? 6.489 0.847 -7.704 1.00 80.06 95 THR A CA 1
ATOM 759 C C . THR A 1 95 ? 5.921 0.249 -8.992 1.00 80.06 95 THR A C 1
ATOM 761 O O . THR A 1 95 ? 6.639 0.123 -9.986 1.00 80.06 95 THR A O 1
ATOM 764 N N . GLN A 1 96 ? 4.629 -0.089 -9.015 1.00 73.00 96 GLN A N 1
ATOM 765 C CA . GLN A 1 96 ? 3.976 -0.606 -10.216 1.00 73.00 96 GLN A CA 1
ATOM 766 C C . GLN A 1 96 ? 3.807 0.452 -11.309 1.00 73.00 96 GLN A C 1
ATOM 768 O O . GLN A 1 96 ? 4.010 0.145 -12.481 1.00 73.00 96 GLN A O 1
ATOM 773 N N . THR A 1 97 ? 3.484 1.695 -10.953 1.00 69.56 97 THR A N 1
ATOM 774 C CA . THR A 1 97 ? 3.327 2.789 -11.930 1.00 69.56 97 THR A CA 1
ATOM 775 C C . THR A 1 97 ? 4.662 3.257 -12.514 1.00 69.56 97 THR A C 1
ATOM 777 O O . THR A 1 97 ? 4.718 3.652 -13.677 1.00 69.56 97 THR A O 1
ATOM 780 N N . LEU A 1 98 ? 5.754 3.157 -11.749 1.00 67.94 98 LEU A N 1
ATOM 781 C CA . LEU A 1 98 ? 7.121 3.406 -12.222 1.00 67.94 98 LEU A CA 1
ATOM 782 C C . LEU A 1 98 ? 7.707 2.234 -13.021 1.00 67.94 98 LEU A C 1
ATOM 784 O O . LEU A 1 98 ? 8.731 2.393 -13.692 1.00 67.94 98 LEU A O 1
ATOM 788 N N . ARG A 1 99 ? 7.085 1.050 -12.971 1.00 60.25 99 ARG A N 1
ATOM 789 C CA . ARG A 1 99 ? 7.534 -0.112 -13.736 1.00 60.25 99 ARG A CA 1
ATOM 790 C C . ARG A 1 99 ? 7.304 0.156 -15.230 1.00 60.25 99 ARG A C 1
ATOM 792 O O . ARG A 1 99 ? 6.165 0.384 -15.634 1.00 60.25 99 ARG A O 1
ATOM 799 N N . PRO A 1 100 ? 8.340 0.081 -16.088 1.00 55.62 100 PRO A N 1
ATOM 800 C CA . PRO A 1 100 ? 8.165 0.263 -17.524 1.00 55.62 100 PRO A CA 1
ATOM 801 C C . PRO A 1 100 ? 7.194 -0.795 -18.065 1.00 55.62 100 PRO A C 1
ATOM 803 O O . PRO A 1 100 ? 7.513 -1.985 -18.084 1.00 55.62 100 PRO A O 1
ATOM 806 N N . SER A 1 101 ? 6.006 -0.359 -18.485 1.00 52.00 101 SER A N 1
ATOM 807 C CA . SER A 1 101 ? 4.897 -1.222 -18.916 1.00 52.00 101 SER A CA 1
ATOM 808 C C . SER A 1 101 ? 5.179 -1.955 -20.227 1.00 52.00 101 SER A C 1
ATOM 810 O O . SER A 1 101 ? 4.609 -3.009 -20.497 1.00 52.00 101 SER A O 1
ATOM 812 N N . SER A 1 102 ? 6.113 -1.455 -21.033 1.00 49.81 102 SER A N 1
ATOM 813 C CA . SER A 1 102 ? 6.706 -2.215 -22.125 1.00 49.81 102 SER A CA 1
ATOM 814 C C . SER A 1 102 ? 8.044 -1.610 -22.524 1.00 49.81 102 SER A C 1
ATOM 816 O O . SER A 1 102 ? 8.213 -0.394 -22.598 1.00 49.81 102 SER A O 1
ATOM 818 N N . ILE A 1 103 ? 9.010 -2.472 -22.825 1.00 52.38 103 ILE A N 1
ATOM 819 C CA . ILE A 1 103 ? 10.121 -2.079 -23.682 1.00 52.38 103 ILE A CA 1
ATOM 820 C C . ILE A 1 103 ? 9.550 -2.171 -25.091 1.00 52.38 103 ILE A C 1
ATOM 822 O O . ILE A 1 103 ? 9.260 -3.274 -25.555 1.00 52.38 103 ILE A O 1
ATOM 826 N N . SER A 1 104 ? 9.357 -1.037 -25.765 1.00 44.62 104 SER A N 1
ATOM 827 C CA . SER A 1 104 ? 9.116 -1.053 -27.207 1.00 44.62 104 SER A CA 1
ATOM 828 C C . SER A 1 104 ? 10.367 -1.628 -27.864 1.00 44.62 104 SER A C 1
ATOM 830 O O . SER A 1 104 ? 11.345 -0.924 -28.111 1.00 44.62 104 SER A O 1
ATOM 832 N N . VAL A 1 105 ? 10.370 -2.939 -28.098 1.00 49.72 105 VAL A N 1
ATOM 833 C CA . VAL A 1 105 ? 11.380 -3.582 -28.928 1.00 49.72 105 VAL A CA 1
ATOM 834 C C . VAL A 1 105 ? 11.026 -3.200 -30.355 1.00 49.72 105 VAL A C 1
ATOM 836 O O . VAL A 1 105 ? 10.323 -3.925 -31.056 1.00 49.72 105 VAL A O 1
ATOM 839 N N . ARG A 1 106 ? 11.481 -2.021 -30.792 1.00 49.75 106 ARG A N 1
ATOM 840 C CA . ARG A 1 106 ? 11.593 -1.778 -32.225 1.00 49.75 106 ARG A CA 1
ATOM 841 C C . ARG A 1 106 ? 12.509 -2.871 -32.755 1.00 49.75 106 ARG A C 1
ATOM 843 O O . ARG A 1 106 ? 13.665 -2.965 -32.343 1.00 49.75 106 ARG A O 1
ATOM 850 N N . GLN A 1 107 ? 11.986 -3.721 -33.635 1.00 49.81 107 GLN A N 1
ATOM 851 C CA . GLN A 1 107 ? 12.837 -4.530 -34.492 1.00 49.81 107 GLN A CA 1
ATOM 852 C C . GLN A 1 107 ? 13.601 -3.546 -35.377 1.00 49.81 107 GLN A C 1
ATOM 854 O O . GLN A 1 107 ? 13.102 -3.080 -36.395 1.00 49.81 107 GLN A O 1
ATOM 859 N N . CYS A 1 108 ? 14.780 -3.136 -34.920 1.00 49.69 108 CYS A N 1
ATOM 860 C CA . CYS A 1 108 ? 15.725 -2.438 -35.764 1.00 49.69 108 CYS A CA 1
ATOM 861 C C . CYS A 1 108 ? 16.247 -3.470 -36.758 1.00 49.69 108 CYS A C 1
ATOM 863 O O . CYS A 1 108 ? 16.949 -4.408 -36.364 1.00 49.69 108 CYS A O 1
ATOM 865 N N . ASP A 1 109 ? 15.893 -3.307 -38.031 1.00 51.69 109 ASP A N 1
ATOM 866 C CA . ASP A 1 109 ? 16.509 -4.076 -39.101 1.00 51.69 109 ASP A CA 1
ATOM 867 C C . ASP A 1 109 ? 18.022 -3.883 -39.012 1.00 51.69 109 ASP A C 1
ATOM 869 O O . ASP A 1 109 ? 18.559 -2.780 -39.146 1.00 51.69 109 ASP A O 1
ATOM 873 N N . THR A 1 110 ? 18.728 -4.972 -38.719 1.00 52.03 110 THR A N 1
ATOM 874 C CA . THR A 1 110 ? 20.185 -4.958 -38.673 1.00 52.03 110 THR A CA 1
ATOM 875 C C . THR A 1 110 ? 20.678 -4.936 -40.110 1.00 52.03 110 THR A C 1
ATOM 877 O O . THR A 1 110 ? 20.829 -5.976 -40.749 1.00 52.03 110 THR A O 1
ATOM 880 N N . VAL A 1 111 ? 20.940 -3.739 -40.637 1.00 57.84 111 VAL A N 1
ATOM 881 C CA . VAL A 1 111 ? 21.639 -3.593 -41.916 1.00 57.84 111 VAL A CA 1
ATOM 882 C C . VAL A 1 111 ? 23.056 -4.131 -41.720 1.00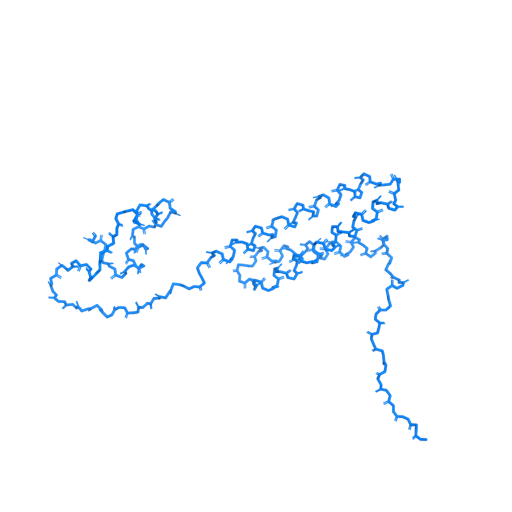 57.84 111 VAL A C 1
ATOM 884 O O . VAL A 1 111 ? 23.910 -3.490 -41.107 1.00 57.84 111 VAL A O 1
ATOM 887 N N . ARG A 1 112 ? 23.316 -5.349 -42.205 1.00 55.78 112 ARG A N 1
ATOM 888 C CA . ARG A 1 112 ? 24.653 -5.950 -42.192 1.00 55.78 112 ARG A CA 1
ATOM 889 C C . ARG A 1 112 ? 25.509 -5.297 -43.273 1.00 55.78 112 ARG A C 1
ATOM 891 O O . ARG A 1 112 ? 25.654 -5.830 -44.365 1.00 55.78 112 ARG A O 1
ATOM 898 N N . THR A 1 113 ? 26.090 -4.143 -42.956 1.00 58.88 113 THR A N 1
ATOM 899 C CA . THR A 1 113 ? 27.030 -3.426 -43.836 1.00 58.88 113 THR A CA 1
ATOM 900 C C . THR A 1 113 ? 28.430 -4.049 -43.866 1.00 58.88 113 THR A C 1
ATOM 902 O O . THR A 1 113 ? 29.282 -3.594 -44.621 1.00 58.88 113 THR A O 1
ATOM 905 N N . GLY A 1 114 ? 28.700 -5.082 -43.056 1.00 54.56 114 GLY A N 1
ATOM 906 C CA . GLY A 1 114 ? 29.991 -5.785 -43.023 1.00 54.56 114 GLY A CA 1
ATOM 907 C C . GLY A 1 114 ? 31.135 -5.012 -42.352 1.00 54.56 114 GLY A C 1
ATOM 908 O O . GLY A 1 114 ? 32.199 -5.586 -42.139 1.00 54.56 114 GLY A O 1
ATOM 909 N N . ALA A 1 115 ? 30.917 -3.755 -41.960 1.00 53.50 115 ALA A N 1
ATOM 910 C CA . ALA A 1 115 ? 31.852 -2.950 -41.180 1.00 53.50 115 ALA A CA 1
ATOM 911 C C . ALA A 1 115 ? 31.366 -2.825 -39.720 1.00 53.50 115 ALA A C 1
ATOM 913 O O . ALA A 1 115 ? 30.158 -2.695 -39.50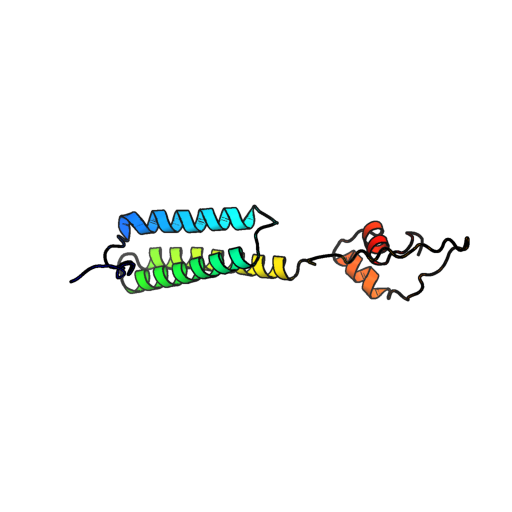3 1.00 53.50 115 ALA A O 1
ATOM 914 N N . PRO A 1 116 ? 32.256 -2.842 -38.705 1.00 55.47 116 PRO A N 1
ATOM 915 C CA . PRO A 1 116 ? 31.880 -2.507 -37.333 1.00 55.47 116 PRO A CA 1
ATOM 916 C C . PRO A 1 116 ? 31.399 -1.051 -37.291 1.00 55.47 116 PRO A C 1
ATOM 918 O O . PRO A 1 116 ? 32.183 -0.112 -37.407 1.00 55.47 116 PRO A O 1
ATOM 921 N N . GLY A 1 117 ? 30.083 -0.867 -37.209 1.00 54.88 117 GLY A N 1
ATOM 922 C CA . GLY A 1 117 ? 29.445 0.440 -37.276 1.00 54.88 117 GLY A CA 1
ATOM 923 C C . GLY A 1 117 ? 29.089 0.962 -35.893 1.00 54.88 117 GLY A C 1
ATOM 924 O O . GLY A 1 117 ? 28.365 0.305 -35.146 1.00 54.88 117 GLY A O 1
ATOM 925 N N . ARG A 1 118 ? 29.564 2.171 -35.583 1.00 60.38 118 ARG A N 1
ATOM 926 C CA . ARG A 1 118 ? 29.027 3.020 -34.513 1.00 60.38 118 ARG A CA 1
ATOM 927 C C . ARG A 1 118 ? 27.496 3.103 -34.666 1.00 60.38 118 ARG A C 1
ATOM 929 O O . ARG A 1 118 ? 27.034 3.215 -35.805 1.00 60.38 118 ARG A O 1
ATOM 936 N N . PRO A 1 119 ? 26.711 3.064 -33.576 1.00 63.88 119 PRO A N 1
ATOM 937 C CA . PRO A 1 119 ? 25.265 3.206 -33.671 1.00 63.88 119 PRO A CA 1
ATOM 938 C C . PRO A 1 119 ? 24.898 4.498 -34.412 1.00 63.88 119 PRO A C 1
ATOM 940 O O . PRO A 1 119 ? 25.643 5.480 -34.333 1.00 63.88 119 PRO A O 1
ATOM 943 N N . PRO A 1 120 ? 23.745 4.537 -35.100 1.00 64.75 120 PRO A N 1
ATOM 944 C CA . PRO A 1 120 ? 23.301 5.726 -35.826 1.00 64.75 120 PRO A CA 1
ATOM 945 C C . PRO A 1 120 ? 22.970 6.912 -34.905 1.00 64.75 120 PRO A C 1
ATOM 947 O O . PRO A 1 120 ? 22.719 8.012 -35.387 1.00 64.75 120 PRO A O 1
ATOM 950 N N . PHE A 1 121 ? 22.978 6.707 -33.588 1.00 69.75 121 PHE A N 1
ATOM 951 C CA . PHE A 1 121 ? 22.740 7.726 -32.576 1.00 69.75 121 PHE A CA 1
ATOM 952 C C . PHE A 1 121 ? 23.812 7.673 -31.482 1.00 69.75 121 PHE A C 1
ATOM 954 O O . PHE A 1 121 ? 24.427 6.639 -31.221 1.00 69.75 121 PHE A O 1
ATOM 961 N N . TYR A 1 122 ? 24.054 8.819 -30.852 1.00 80.81 122 TYR A N 1
ATOM 962 C CA . TYR A 1 122 ? 24.987 8.946 -29.738 1.00 80.81 122 TYR A CA 1
ATOM 963 C C . TYR A 1 122 ? 24.308 8.535 -28.426 1.00 80.81 122 TYR A C 1
ATOM 965 O O . TYR A 1 122 ? 23.180 8.949 -28.167 1.00 80.81 122 TYR A O 1
ATOM 973 N N . ILE A 1 123 ? 25.002 7.745 -27.603 1.00 79.25 123 ILE A N 1
ATOM 974 C CA . ILE A 1 123 ? 24.572 7.390 -26.247 1.00 79.25 123 ILE A CA 1
ATOM 975 C C . ILE A 1 123 ? 25.513 8.115 -25.274 1.00 79.25 123 ILE A C 1
ATOM 977 O O . ILE A 1 123 ? 26.716 7.839 -25.308 1.00 79.25 123 ILE A O 1
ATOM 981 N N . PRO A 1 124 ? 25.016 9.051 -24.446 1.00 85.75 124 PRO A N 1
ATOM 982 C CA . PRO A 1 124 ? 25.832 9.714 -23.433 1.00 85.75 124 PRO A CA 1
ATOM 983 C C . PRO A 1 124 ? 26.405 8.715 -22.422 1.00 85.75 124 PRO A C 1
ATOM 985 O O . PRO A 1 124 ? 25.739 7.747 -22.052 1.00 85.75 124 PRO A O 1
ATOM 988 N N . ALA A 1 125 ? 27.626 8.971 -21.946 1.00 83.12 125 ALA A N 1
ATOM 989 C CA . ALA A 1 125 ? 28.270 8.130 -20.933 1.00 83.12 125 ALA A CA 1
ATOM 990 C C . ALA A 1 125 ? 27.465 8.100 -19.622 1.00 83.12 125 ALA A C 1
ATOM 992 O O . ALA A 1 125 ? 27.264 7.027 -19.062 1.00 83.12 125 ALA A O 1
ATOM 993 N N . GLU A 1 126 ? 26.911 9.246 -19.217 1.00 87.94 126 GLU A N 1
ATOM 994 C CA . GLU A 1 126 ? 26.054 9.391 -18.031 1.00 87.94 126 GLU A CA 1
ATOM 995 C C . GLU A 1 126 ? 24.874 8.409 -18.063 1.00 87.94 126 GLU A C 1
ATOM 997 O O . GLU A 1 126 ? 24.633 7.682 -17.108 1.00 87.94 126 GLU A O 1
ATOM 1002 N N . THR A 1 127 ? 24.208 8.267 -19.214 1.00 86.25 127 THR A N 1
ATOM 1003 C CA . THR A 1 127 ? 23.090 7.324 -19.373 1.00 86.25 127 THR A CA 1
ATOM 1004 C C . THR A 1 127 ? 23.523 5.867 -19.191 1.00 86.25 127 THR A C 1
ATOM 1006 O O . THR A 1 127 ? 22.762 5.047 -18.677 1.00 86.25 127 THR A O 1
ATOM 1009 N N . LEU A 1 128 ? 24.737 5.511 -19.619 1.00 86.94 128 LEU A N 1
ATOM 1010 C CA . LEU A 1 128 ? 25.273 4.164 -19.411 1.00 86.94 128 LEU A CA 1
ATOM 1011 C C . LEU A 1 128 ? 25.615 3.933 -17.938 1.00 86.94 128 LEU A C 1
ATOM 1013 O O . LEU A 1 128 ? 25.335 2.854 -17.417 1.00 86.94 128 LEU A O 1
ATOM 1017 N N . GLU A 1 129 ? 26.196 4.931 -17.277 1.00 88.75 129 GLU A N 1
ATOM 1018 C CA . GLU A 1 129 ? 26.536 4.893 -15.855 1.00 88.75 129 GLU A CA 1
ATOM 1019 C C . GLU A 1 129 ? 25.285 4.784 -14.981 1.00 88.75 129 GLU A C 1
ATOM 1021 O O . GLU A 1 129 ? 25.238 3.902 -14.124 1.00 88.75 129 GLU A O 1
ATOM 1026 N N . ASP A 1 130 ? 24.234 5.551 -15.271 1.00 90.00 130 ASP A N 1
ATOM 1027 C CA . ASP A 1 130 ? 22.946 5.480 -14.575 1.00 90.00 130 ASP A CA 1
ATOM 1028 C C . ASP A 1 130 ? 22.313 4.091 -14.712 1.00 90.00 130 ASP A C 1
ATOM 1030 O O . ASP A 1 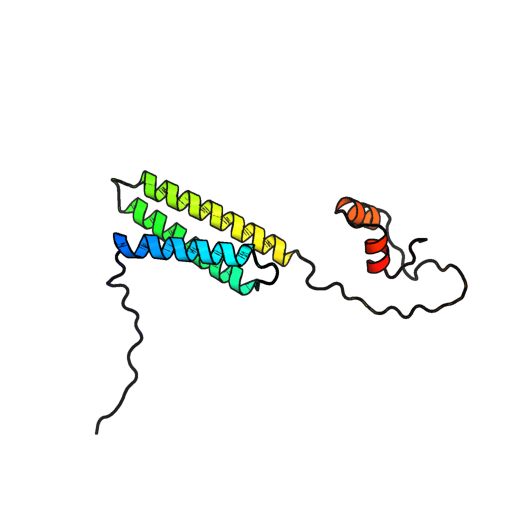130 ? 21.962 3.444 -13.723 1.00 90.00 130 ASP A O 1
ATOM 1034 N N . LEU A 1 131 ? 22.226 3.565 -15.940 1.00 87.56 131 LEU A N 1
ATOM 1035 C CA . LEU A 1 131 ? 21.668 2.231 -16.185 1.00 87.56 131 LEU A CA 1
ATOM 1036 C C . LEU A 1 131 ? 22.491 1.132 -15.501 1.00 87.56 131 LEU A C 1
ATOM 1038 O O . LEU A 1 131 ? 21.936 0.136 -15.027 1.00 87.56 131 LEU A O 1
ATOM 1042 N N . ARG A 1 132 ? 23.814 1.303 -15.419 1.00 88.19 132 ARG A N 1
ATOM 1043 C CA . ARG A 1 132 ? 24.685 0.405 -14.655 1.00 88.19 132 ARG A CA 1
ATOM 1044 C C . ARG A 1 132 ? 24.469 0.546 -13.150 1.00 88.19 132 ARG A C 1
ATOM 1046 O O . ARG A 1 132 ? 24.421 -0.488 -12.484 1.00 88.19 132 ARG A O 1
ATOM 1053 N N . GLY A 1 133 ? 24.294 1.764 -12.642 1.00 85.12 133 GLY A N 1
ATOM 1054 C CA . GLY A 1 133 ? 24.011 2.069 -11.238 1.00 85.12 133 GLY A CA 1
ATOM 1055 C C . GLY A 1 133 ? 22.676 1.498 -10.759 1.00 85.12 133 GLY A C 1
ATOM 1056 O O . GLY A 1 133 ? 22.584 1.012 -9.638 1.00 85.12 133 GLY A O 1
ATOM 1057 N N . ILE A 1 134 ? 21.678 1.439 -11.645 1.00 88.94 134 ILE A N 1
ATOM 1058 C CA . ILE A 1 134 ? 20.358 0.834 -11.386 1.00 88.94 134 ILE A CA 1
ATOM 1059 C C . ILE A 1 134 ? 20.400 -0.713 -11.486 1.00 88.94 134 ILE A C 1
ATOM 1061 O O . ILE A 1 134 ? 19.435 -1.402 -11.164 1.00 88.94 134 ILE A O 1
ATOM 1065 N N . GLY A 1 135 ? 21.529 -1.300 -11.906 1.00 89.69 135 GLY A N 1
ATOM 1066 C CA . GLY A 1 135 ? 21.749 -2.752 -11.898 1.00 89.69 135 GLY A CA 1
ATOM 1067 C C . GLY A 1 135 ? 21.516 -3.466 -13.234 1.00 89.69 135 GLY A C 1
ATOM 1068 O O . GLY A 1 135 ? 21.537 -4.700 -13.289 1.00 89.69 135 GLY A O 1
ATOM 1069 N N . PHE A 1 136 ? 21.341 -2.747 -14.349 1.00 84.94 136 PHE A N 1
ATOM 1070 C CA . PHE A 1 136 ? 21.242 -3.389 -15.663 1.00 84.94 136 PHE A CA 1
ATOM 1071 C C . PHE A 1 136 ? 22.596 -3.955 -16.112 1.00 84.94 136 PHE A C 1
ATOM 1073 O O . PHE A 1 136 ? 23.643 -3.317 -16.003 1.00 84.94 136 PHE A O 1
ATOM 1080 N N . SER A 1 137 ? 22.602 -5.171 -16.665 1.00 87.81 137 SER A N 1
ATOM 1081 C CA . SER A 1 137 ? 23.808 -5.751 -17.268 1.00 87.81 137 SER A CA 1
ATOM 1082 C C . SER A 1 137 ? 24.121 -5.105 -18.619 1.00 87.81 137 SER A C 1
ATOM 1084 O O . SER A 1 137 ? 23.210 -4.716 -19.350 1.00 87.81 137 SER A O 1
ATOM 1086 N N . TRP A 1 138 ? 25.398 -5.086 -19.017 1.00 83.00 138 TRP A N 1
ATOM 1087 C CA . TRP A 1 138 ? 25.815 -4.601 -20.342 1.00 83.00 138 TRP A CA 1
ATOM 1088 C C . TRP A 1 138 ? 25.063 -5.268 -21.498 1.00 83.00 138 TRP A C 1
ATOM 1090 O O . TRP A 1 138 ? 24.748 -4.624 -22.491 1.00 83.00 138 TRP A O 1
ATOM 1100 N N . LYS A 1 139 ? 24.710 -6.553 -21.357 1.00 83.31 139 LYS A N 1
ATOM 1101 C CA . LYS A 1 139 ? 23.901 -7.274 -22.350 1.00 83.31 139 LYS A CA 1
ATOM 1102 C C . LYS A 1 139 ? 22.504 -6.661 -22.494 1.00 83.31 139 LYS A C 1
ATOM 1104 O O . LYS A 1 139 ? 22.012 -6.526 -23.608 1.00 83.31 139 LYS A O 1
ATOM 1109 N N . LYS A 1 140 ? 21.873 -6.310 -21.372 1.00 83.00 140 LYS A N 1
ATOM 1110 C CA . LYS A 1 140 ? 20.519 -5.747 -21.336 1.00 83.00 140 LYS A CA 1
ATOM 1111 C C . LYS A 1 140 ? 20.513 -4.303 -21.841 1.00 83.00 140 LYS A C 1
ATOM 1113 O O . LYS A 1 140 ? 19.647 -3.951 -22.628 1.00 83.00 140 LYS A O 1
ATOM 1118 N N . ILE A 1 141 ? 21.530 -3.518 -21.479 1.00 85.56 141 ILE A N 1
ATOM 1119 C CA . ILE A 1 141 ? 21.759 -2.162 -22.004 1.00 85.56 141 ILE A CA 1
ATOM 1120 C C . ILE A 1 141 ? 21.947 -2.195 -23.529 1.00 85.56 141 ILE A C 1
ATOM 1122 O O . ILE A 1 141 ? 21.272 -1.469 -24.252 1.00 85.56 141 ILE A O 1
ATOM 1126 N N . ALA A 1 142 ? 22.791 -3.096 -24.040 1.00 79.44 142 ALA A N 1
ATOM 1127 C CA . ALA A 1 142 ? 23.002 -3.254 -25.478 1.00 79.44 142 ALA A CA 1
ATOM 1128 C C . ALA A 1 142 ? 21.705 -3.624 -26.222 1.00 79.44 142 ALA A C 1
ATOM 1130 O O . ALA A 1 142 ? 21.422 -3.084 -27.288 1.00 79.44 142 ALA A O 1
ATOM 1131 N N . GLN A 1 143 ? 20.882 -4.497 -25.631 1.00 80.19 143 GLN A N 1
ATOM 1132 C CA . GLN A 1 143 ? 19.572 -4.854 -26.176 1.00 80.19 143 GLN A CA 1
ATOM 1133 C C . GLN A 1 143 ? 18.600 -3.663 -26.197 1.00 80.19 143 GLN A C 1
ATOM 1135 O O . GLN A 1 143 ? 17.894 -3.498 -27.186 1.00 80.19 143 GLN A O 1
ATOM 1140 N N . PHE A 1 144 ? 18.584 -2.828 -25.152 1.00 81.19 144 PHE A N 1
ATOM 1141 C CA . PHE A 1 144 ? 17.756 -1.617 -25.094 1.00 81.19 144 PHE A CA 1
ATOM 1142 C C . PHE A 1 144 ? 18.064 -0.639 -26.227 1.00 81.19 144 PHE A C 1
ATOM 1144 O O . PHE A 1 144 ? 17.149 -0.114 -26.853 1.00 81.19 144 PHE A O 1
ATOM 1151 N N . PHE A 1 145 ? 19.348 -0.421 -26.508 1.00 77.69 145 PHE A N 1
ATOM 1152 C CA . PHE A 1 145 ? 19.776 0.484 -27.572 1.00 77.69 145 PHE A CA 1
ATOM 1153 C C . PHE A 1 145 ? 19.862 -0.198 -28.947 1.00 77.69 145 PHE A C 1
ATOM 1155 O O . PHE A 1 145 ? 20.144 0.457 -29.944 1.00 77.69 145 PHE A O 1
ATOM 1162 N N . GLY A 1 146 ? 19.630 -1.510 -29.041 1.00 72.69 146 GLY A N 1
ATOM 1163 C CA . GLY A 1 146 ? 19.795 -2.245 -30.297 1.00 72.69 146 GLY A CA 1
ATOM 1164 C C . GLY A 1 146 ? 21.230 -2.192 -30.839 1.00 72.69 146 GLY A C 1
ATOM 1165 O O . GLY A 1 146 ? 21.430 -2.190 -32.052 1.00 72.69 146 GLY A O 1
ATOM 1166 N N . VAL A 1 147 ? 22.226 -2.123 -29.950 1.00 74.25 147 VAL A N 1
ATOM 1167 C CA . VAL A 1 147 ? 23.653 -2.027 -30.295 1.00 74.25 147 VAL A CA 1
ATOM 1168 C C . VAL A 1 147 ? 24.382 -3.333 -29.996 1.00 74.25 147 VAL A C 1
ATOM 1170 O O . VAL A 1 147 ? 23.927 -4.177 -29.221 1.00 74.25 147 VAL A O 1
ATOM 1173 N N . SER A 1 148 ? 25.537 -3.529 -30.630 1.00 67.31 148 SER A N 1
ATOM 1174 C CA . SER A 1 148 ? 26.394 -4.673 -30.320 1.00 67.31 148 SER A CA 1
ATOM 1175 C C . SER A 1 148 ? 27.083 -4.482 -28.963 1.00 67.31 148 SER A C 1
ATOM 1177 O O . SER A 1 148 ? 27.304 -3.358 -28.530 1.00 67.31 148 SER A O 1
ATOM 1179 N N . ARG A 1 149 ? 27.506 -5.572 -28.310 1.00 59.53 149 ARG A N 1
ATOM 1180 C CA . ARG A 1 149 ? 28.278 -5.512 -27.046 1.00 59.53 149 ARG A CA 1
ATOM 1181 C C . ARG A 1 149 ? 29.644 -4.814 -27.169 1.00 59.53 149 ARG A C 1
ATOM 1183 O O . ARG A 1 149 ? 30.299 -4.635 -26.152 1.00 59.53 149 ARG A O 1
ATOM 1190 N N . TRP A 1 150 ? 30.090 -4.533 -28.392 1.00 53.41 150 TRP A N 1
ATOM 1191 C CA . TRP A 1 150 ? 31.396 -3.952 -28.715 1.00 53.41 150 TRP A CA 1
ATOM 1192 C C . TRP A 1 150 ? 31.335 -2.439 -28.964 1.00 53.41 150 TRP A C 1
ATOM 1194 O O . TRP A 1 150 ? 32.330 -1.854 -29.381 1.00 53.41 150 TRP A O 1
ATOM 1204 N N . THR A 1 151 ? 30.159 -1.837 -28.775 1.00 57.59 151 THR A N 1
ATOM 1205 C CA . THR A 1 151 ? 29.951 -0.388 -28.779 1.00 57.59 151 THR A CA 1
ATOM 1206 C C . THR A 1 151 ? 30.193 0.166 -27.386 1.00 57.59 151 THR A C 1
ATOM 1208 O O . THR A 1 151 ? 30.869 1.212 -27.307 1.00 57.59 151 THR A O 1
#

Sequence (151 aa):
MATELQEETLVQLDEFDIETGLPAFMFLVLDKLEECFDNPTTDTSHIQAQYVVVDKTVNLLKSIAESNEEDRLEWEALAQVFSALLFVVQEHLITQTLRPSSISVRQCDTVRTGAPGRPPFYIPAETLEDLRGIGFSWKKIAQFFGVSRWT

Organism: Paramuricea clavata (NCBI:txid317549)